Protein AF-A0A6A6C6X5-F1 (afdb_monomer)

Sequence (148 aa):
MPLQDMLESPETPSPVLAKEEEHPCTECGKQRSRRGSVASSPRHANAGRTYFPCTNSRCRKGSARLMQRDFVTWDAHGENPKCDCGLPSRQGRLGLDDPKPGYGFWECAFGSCKYRSRDRKGRSIENGEVSADQVQPFIPWLVYSDVK

Organism: NCBI:txid1080233

Nearest PDB structures (foldseek):
  7omk-assembly1_A  TM=4.047E-01  e=3.417E-04  Mus musculus
  8xmc-assembly1_I  TM=2.470E-01  e=2.940E-01  Arabidopsis thaliana
  7eu1-assembly1_I  TM=2.681E-01  e=6.894E-01  Arabidopsis thaliana

pLDDT: mean 74.46, std 15.52, range [34.34, 95.75]

Secondary structure (DSSP, 8-state):
----------PPPPPPBPPGGG---TTT-PPBB-EE-----TTSTTTT-EEEEBS-TTS----TTTT--SSEEES--TTSPBPTTSSBEEEEE--TTSSSTT-EEEEETTSSS--EE-BTT---TTTTSS-GGGPPB--GGGSGGG--

Structure (mmCIF, N/CA/C/O backbone):
data_AF-A0A6A6C6X5-F1
#
_entry.id   AF-A0A6A6C6X5-F1
#
loop_
_atom_site.group_PDB
_atom_site.id
_atom_site.type_symbol
_atom_site.label_atom_id
_atom_site.label_alt_id
_atom_site.label_comp_id
_atom_site.label_asym_id
_atom_site.label_entity_id
_atom_site.label_seq_id
_atom_site.pdbx_PDB_ins_code
_atom_site.Cartn_x
_atom_site.Cartn_y
_atom_site.Cartn_z
_atom_site.occupancy
_atom_site.B_iso_or_equiv
_atom_site.auth_seq_id
_atom_site.auth_comp_id
_atom_site.auth_asym_id
_atom_site.auth_atom_id
_atom_site.pdbx_PDB_model_num
ATOM 1 N N . MET A 1 1 ? -13.118 48.908 36.598 1.00 48.94 1 MET A N 1
ATOM 2 C CA . MET A 1 1 ? -13.695 47.862 35.729 1.00 48.94 1 MET A CA 1
ATOM 3 C C . MET A 1 1 ? -12.540 47.085 35.121 1.00 48.94 1 MET A C 1
ATOM 5 O O . MET A 1 1 ? -11.735 47.741 34.473 1.00 48.94 1 MET A O 1
ATOM 9 N N . PRO A 1 2 ? -12.373 45.772 35.350 1.00 54.38 2 PRO A N 1
ATOM 10 C CA . PRO A 1 2 ? -11.408 45.000 34.585 1.00 54.38 2 PRO A CA 1
ATOM 11 C C . PRO A 1 2 ? -12.109 44.345 33.391 1.00 54.38 2 PRO A C 1
ATOM 13 O O . PRO A 1 2 ? -13.042 43.562 33.561 1.00 54.38 2 PRO A O 1
ATOM 16 N N . LEU A 1 3 ? -11.656 44.701 32.189 1.00 54.53 3 LEU A N 1
ATOM 17 C CA . LEU A 1 3 ? -11.902 43.959 30.956 1.00 54.53 3 LEU A CA 1
ATOM 18 C C . LEU A 1 3 ? -11.197 42.604 31.090 1.00 54.53 3 LEU A C 1
ATOM 20 O O . LEU A 1 3 ? -9.970 42.533 31.071 1.00 54.53 3 LEU A O 1
ATOM 24 N N . GLN A 1 4 ? -11.971 41.542 31.301 1.00 52.72 4 GLN A N 1
ATOM 25 C CA . GLN A 1 4 ? -11.495 40.182 31.089 1.00 52.72 4 GLN A CA 1
ATOM 26 C C . GLN A 1 4 ? -11.535 39.930 29.584 1.00 52.72 4 GLN A C 1
ATOM 28 O O . GLN A 1 4 ? -12.584 39.598 29.037 1.00 52.72 4 GLN A O 1
ATOM 33 N N . ASP A 1 5 ? -10.393 40.123 28.927 1.00 53.91 5 ASP A N 1
ATOM 34 C CA . ASP A 1 5 ? -10.151 39.557 27.606 1.00 53.91 5 ASP A CA 1
ATOM 35 C C . ASP A 1 5 ? -10.271 38.035 27.725 1.00 53.91 5 ASP A C 1
ATOM 37 O O . ASP A 1 5 ? -9.413 37.348 28.290 1.00 53.91 5 ASP A O 1
ATOM 41 N N . MET A 1 6 ? -11.392 37.512 27.235 1.00 50.78 6 MET A N 1
ATOM 42 C CA . MET A 1 6 ? -11.578 36.092 27.000 1.00 50.78 6 MET A CA 1
ATOM 43 C C . MET A 1 6 ? -10.620 35.697 25.879 1.00 50.78 6 MET A C 1
ATOM 45 O O . MET A 1 6 ? -10.930 35.838 24.701 1.00 50.78 6 MET A O 1
ATOM 49 N N . LEU A 1 7 ? -9.433 35.225 26.261 1.00 56.31 7 LEU A N 1
ATOM 50 C CA . LEU A 1 7 ? -8.561 34.441 25.395 1.00 56.31 7 LEU A CA 1
ATOM 51 C C . LEU A 1 7 ? -9.337 33.191 24.977 1.00 56.31 7 LEU A C 1
ATOM 53 O O . LEU A 1 7 ? -9.322 32.162 25.655 1.00 56.31 7 LEU A O 1
ATOM 57 N N . GLU A 1 8 ? -10.067 33.321 23.876 1.00 56.16 8 GLU A N 1
ATOM 58 C CA . GLU A 1 8 ? -10.700 32.226 23.166 1.00 56.16 8 GLU A CA 1
ATOM 59 C C . GLU A 1 8 ? -9.579 31.245 22.816 1.00 56.16 8 GLU A C 1
ATOM 61 O O . GLU A 1 8 ? -8.664 31.547 22.044 1.00 56.16 8 GLU A O 1
ATOM 66 N N . SER A 1 9 ? -9.563 30.105 23.514 1.00 59.12 9 SER A N 1
ATOM 67 C CA . SER A 1 9 ? -8.575 29.064 23.257 1.00 59.12 9 SER A CA 1
ATOM 68 C C . SER A 1 9 ? -8.673 28.687 21.784 1.00 59.12 9 SER A C 1
ATOM 70 O O . SER A 1 9 ? -9.788 28.450 21.320 1.00 59.12 9 SER A O 1
ATOM 72 N N . PRO A 1 10 ? -7.552 28.614 21.044 1.00 56.62 10 PRO A N 1
ATOM 73 C CA . PRO A 1 10 ? -7.599 28.228 19.646 1.00 56.62 10 PRO A CA 1
ATOM 74 C C . PRO A 1 10 ? -8.258 26.853 19.560 1.00 56.62 10 PRO A C 1
ATOM 76 O O . PRO A 1 10 ? -7.721 25.868 20.079 1.00 56.62 10 PRO A O 1
ATOM 79 N N . GLU A 1 11 ? -9.446 26.798 18.954 1.00 61.00 11 GLU A N 1
ATOM 80 C CA . GLU A 1 11 ? -10.137 25.545 18.697 1.00 61.00 11 GLU A CA 1
ATOM 81 C C . GLU A 1 11 ? -9.173 24.653 17.923 1.00 61.00 11 GLU A C 1
ATOM 83 O O . GLU A 1 11 ? -8.698 24.993 16.835 1.00 61.00 11 GLU A O 1
ATOM 88 N N . THR A 1 12 ? -8.804 23.523 18.522 1.00 58.31 12 THR A N 1
ATOM 89 C CA . THR A 1 12 ? -7.956 22.568 17.821 1.00 58.31 12 THR A CA 1
ATOM 90 C C . THR A 1 12 ? -8.758 22.056 16.629 1.00 58.31 12 THR A C 1
ATOM 92 O O . THR A 1 12 ? -9.856 21.530 16.827 1.00 58.31 12 THR A O 1
ATOM 95 N N . PRO A 1 13 ? -8.260 22.214 15.388 1.00 70.06 13 PRO A N 1
ATOM 96 C CA . PRO A 1 13 ? -9.016 21.802 14.221 1.00 70.06 13 PRO A CA 1
ATOM 97 C C . PRO A 1 13 ? -9.303 20.307 14.325 1.00 70.06 13 PRO A C 1
ATOM 99 O O . PRO A 1 13 ? -8.403 19.494 14.572 1.00 70.06 13 PRO A O 1
ATOM 102 N N . SER A 1 14 ? -10.576 19.956 14.157 1.00 72.75 14 SER A N 1
ATOM 103 C CA . SER A 1 14 ? -11.013 18.565 14.172 1.00 72.75 14 SER A CA 1
ATOM 104 C C . SER A 1 14 ? -10.225 17.754 13.135 1.00 72.75 14 SER A C 1
ATOM 106 O O . SER A 1 14 ? -9.939 18.255 12.042 1.00 72.75 14 SER A O 1
ATOM 108 N N . PRO A 1 15 ? -9.839 16.504 13.446 1.00 76.50 15 PRO A N 1
ATOM 109 C CA . PRO A 1 15 ? -9.054 15.699 12.527 1.00 76.50 15 PRO A CA 1
ATOM 110 C C . PRO A 1 15 ? -9.855 15.421 11.255 1.00 76.50 15 PRO A C 1
ATOM 112 O O . PRO A 1 15 ? -10.997 14.970 11.321 1.00 76.50 15 PRO A O 1
ATOM 115 N N . VAL A 1 16 ? -9.226 15.611 10.095 1.00 82.31 16 VAL A N 1
ATOM 116 C CA . VAL A 1 16 ? -9.791 15.143 8.824 1.00 82.31 16 VAL A CA 1
ATOM 117 C C . VAL A 1 16 ? -9.933 13.627 8.909 1.00 82.31 16 VAL A C 1
ATOM 119 O O . VAL A 1 16 ? -8.965 12.926 9.216 1.00 82.31 16 VAL A O 1
ATOM 122 N N . LEU A 1 17 ? -11.139 13.117 8.678 1.00 82.44 17 LEU A N 1
ATOM 123 C CA . LEU A 1 17 ? -11.417 11.686 8.708 1.00 82.44 17 LEU A CA 1
ATOM 124 C C . LEU A 1 17 ? -11.147 11.048 7.343 1.00 82.44 17 LEU A C 1
ATOM 126 O O . LEU A 1 17 ? -11.276 11.686 6.299 1.00 82.44 17 LEU A O 1
ATOM 130 N N . ALA A 1 18 ? -10.747 9.782 7.373 1.00 77.50 18 ALA A N 1
ATOM 131 C CA . ALA A 1 18 ? -10.600 8.952 6.190 1.00 77.50 18 ALA A CA 1
ATOM 132 C C . ALA A 1 18 ? -11.978 8.597 5.614 1.00 77.50 18 ALA A C 1
ATOM 134 O O . ALA A 1 18 ? -12.935 8.423 6.373 1.00 77.50 18 ALA A O 1
ATOM 135 N N . LYS A 1 19 ? -12.081 8.481 4.293 1.00 82.00 19 LYS A N 1
ATOM 136 C CA . LYS A 1 19 ? -13.298 8.046 3.602 1.00 82.00 19 LYS A CA 1
ATOM 137 C C . LYS A 1 19 ? -13.539 6.543 3.787 1.00 82.00 19 LYS A C 1
ATOM 139 O O . LYS A 1 19 ? -12.654 5.813 4.234 1.00 82.00 19 LYS A O 1
ATOM 144 N N . GLU A 1 20 ? -14.729 6.068 3.430 1.00 75.62 20 GLU A N 1
ATOM 145 C CA . GLU A 1 20 ? -15.075 4.644 3.526 1.00 75.62 20 GLU A CA 1
ATOM 146 C C . GLU A 1 20 ? -14.178 3.776 2.630 1.00 75.62 20 GLU A C 1
ATOM 148 O O . GLU A 1 20 ? -13.713 2.718 3.056 1.00 75.62 20 GLU A O 1
ATOM 153 N N . GLU A 1 21 ? -13.821 4.277 1.445 1.00 75.12 21 GLU A N 1
ATOM 154 C CA . GLU 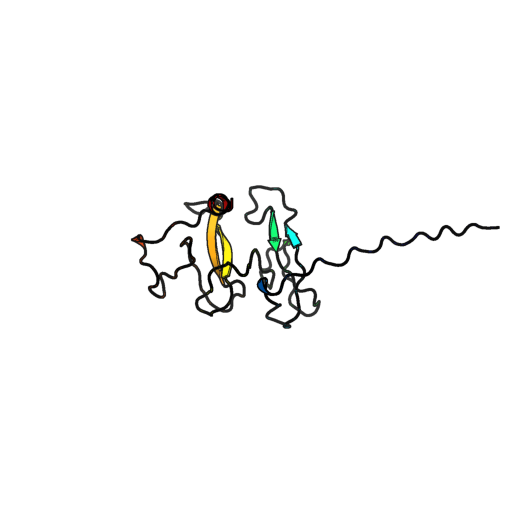A 1 21 ? -12.928 3.595 0.498 1.00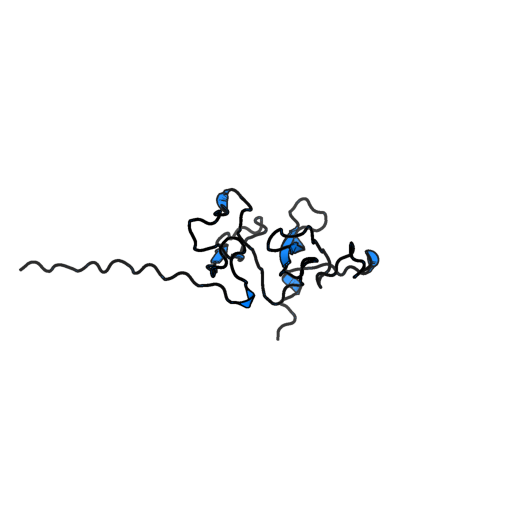 75.12 21 GLU A CA 1
ATOM 155 C C . GLU A 1 21 ? -11.479 3.534 0.994 1.00 75.12 21 GLU A C 1
ATOM 157 O O . GLU A 1 21 ? -10.658 2.783 0.470 1.00 75.12 21 GLU A O 1
ATOM 162 N N . GLU A 1 22 ? -11.150 4.324 2.015 1.00 74.94 22 GLU A N 1
ATOM 163 C CA . GLU A 1 22 ? -9.865 4.281 2.704 1.00 74.94 22 GLU A CA 1
ATOM 164 C C . GLU A 1 22 ? -9.900 3.271 3.863 1.00 74.94 22 GLU A C 1
ATOM 166 O O . GLU A 1 22 ? -8.881 3.097 4.515 1.00 74.94 22 GLU A O 1
ATOM 171 N N . HIS A 1 23 ? -11.018 2.555 4.073 1.00 72.38 23 HIS A N 1
ATOM 172 C CA . HIS A 1 23 ? -11.260 1.431 4.991 1.00 72.38 23 HIS A CA 1
ATOM 173 C C . HIS A 1 23 ? -11.020 1.698 6.501 1.00 72.38 23 HIS A C 1
ATOM 175 O O . HIS A 1 23 ? -10.114 2.443 6.893 1.00 72.38 23 HIS A O 1
ATOM 181 N N . PRO A 1 24 ? -11.797 1.068 7.408 1.00 75.00 24 PRO A N 1
ATOM 182 C CA . PRO A 1 24 ? -11.649 1.254 8.852 1.00 75.00 24 PRO A CA 1
ATOM 183 C C . PRO A 1 24 ? -10.394 0.573 9.426 1.00 75.00 24 PRO A C 1
ATOM 185 O O . PRO A 1 24 ? -9.697 -0.201 8.769 1.00 75.00 24 PRO A O 1
ATOM 188 N N . CYS A 1 25 ? -10.089 0.862 10.692 1.00 75.69 25 CYS A N 1
ATOM 189 C CA . CYS A 1 25 ? -9.046 0.152 11.431 1.00 75.69 25 CYS A CA 1
ATOM 190 C C . CYS A 1 25 ? -9.405 -1.335 11.592 1.00 75.69 25 CYS A C 1
ATOM 192 O O . CYS A 1 25 ? -10.484 -1.636 12.087 1.00 75.69 25 CYS A O 1
ATOM 194 N N . THR A 1 26 ? -8.506 -2.268 11.261 1.00 72.44 26 THR A N 1
ATOM 195 C CA . THR A 1 26 ? -8.804 -3.709 11.420 1.00 72.44 26 THR A CA 1
ATOM 196 C C . THR A 1 26 ? -8.677 -4.198 12.860 1.00 72.44 26 THR A C 1
ATOM 198 O O . THR A 1 26 ? -9.091 -5.312 13.149 1.00 72.44 26 THR A O 1
ATOM 201 N N . GLU A 1 27 ? -8.114 -3.394 13.767 1.00 75.69 27 GLU A N 1
ATOM 202 C CA . GLU A 1 27 ? -8.023 -3.745 15.188 1.00 75.69 27 GLU A CA 1
ATOM 203 C C . GLU A 1 27 ? -9.312 -3.394 15.947 1.00 75.69 27 GLU A C 1
ATOM 205 O O . GLU A 1 27 ? -9.783 -4.188 16.751 1.00 75.69 27 GLU A O 1
ATOM 210 N N . CYS A 1 28 ? -9.910 -2.220 15.695 1.00 78.94 28 CYS A N 1
ATOM 211 C CA . CYS A 1 28 ? -11.110 -1.776 16.423 1.00 78.94 28 CYS A CA 1
ATOM 212 C C . CYS A 1 28 ? -12.341 -1.472 15.560 1.00 78.94 28 CYS A C 1
ATOM 214 O O . CYS A 1 28 ? -13.361 -1.057 16.104 1.00 78.94 28 CYS A O 1
ATOM 216 N N . GLY A 1 29 ? -12.249 -1.586 14.234 1.00 77.69 29 GLY A N 1
ATOM 217 C CA . GLY A 1 29 ? -13.343 -1.300 13.299 1.00 77.69 29 GLY A CA 1
ATOM 218 C C . GLY A 1 29 ? -13.702 0.182 13.135 1.00 77.69 29 GLY A C 1
ATOM 219 O O . GLY A 1 29 ? -14.575 0.507 12.338 1.00 77.69 29 GLY A O 1
ATOM 220 N N . LYS A 1 30 ? -13.052 1.104 13.859 1.00 81.25 30 LYS A N 1
ATOM 221 C CA . LYS A 1 30 ? -13.387 2.539 13.818 1.00 81.25 30 LYS A CA 1
ATOM 222 C C . LYS A 1 30 ? -12.751 3.271 12.636 1.00 81.25 30 LYS A C 1
ATOM 224 O O . LYS A 1 30 ? -11.693 2.878 12.130 1.00 81.25 30 LYS A O 1
ATOM 229 N N . GLN A 1 31 ? -13.379 4.387 12.260 1.00 78.81 31 GLN A N 1
ATOM 230 C CA . GLN A 1 31 ? -12.888 5.311 11.241 1.00 78.81 31 GLN A CA 1
ATOM 231 C C . GLN A 1 31 ? -11.533 5.909 11.639 1.00 78.81 31 GLN A C 1
ATOM 233 O O . GLN A 1 31 ? -11.219 6.109 12.818 1.00 78.81 31 GLN A O 1
ATOM 238 N N . ARG A 1 32 ? -10.701 6.158 10.632 1.00 79.75 32 ARG A N 1
ATOM 239 C CA . ARG A 1 32 ? -9.321 6.622 10.798 1.00 79.75 32 ARG A CA 1
ATOM 240 C C . ARG A 1 32 ? -9.235 8.116 10.533 1.00 79.75 32 ARG A C 1
ATOM 242 O O . ARG A 1 32 ? -10.101 8.676 9.871 1.00 79.75 32 ARG A O 1
ATOM 249 N N . SER A 1 33 ? -8.188 8.761 11.039 1.00 81.44 33 SER A N 1
ATOM 250 C CA . SER A 1 33 ? -7.852 10.111 10.569 1.00 81.44 33 SER A CA 1
ATOM 251 C C . SER A 1 33 ? -7.050 10.010 9.276 1.00 81.44 33 SER A C 1
ATOM 253 O O . SER A 1 33 ? -6.336 9.031 9.082 1.00 81.44 33 SER A O 1
ATOM 255 N N . ARG A 1 34 ? -7.155 11.003 8.401 1.00 81.38 34 ARG A N 1
ATOM 256 C CA . ARG A 1 34 ? -6.379 11.139 7.170 1.00 81.38 34 ARG A CA 1
ATOM 257 C C . ARG A 1 34 ? -5.331 12.222 7.373 1.00 81.38 34 ARG A C 1
ATOM 259 O O . ARG A 1 34 ? -5.654 13.339 7.772 1.00 81.38 34 ARG A O 1
ATOM 266 N N . ARG A 1 35 ? -4.064 11.891 7.130 1.00 79.06 35 ARG A N 1
ATOM 267 C CA . ARG A 1 35 ? -2.930 12.804 7.322 1.00 79.06 35 ARG A CA 1
ATOM 268 C C . ARG A 1 35 ? -1.978 12.747 6.136 1.00 79.06 35 ARG A C 1
ATOM 270 O O . ARG A 1 35 ? -1.821 11.699 5.523 1.00 79.06 35 ARG A O 1
ATOM 277 N N . GLY A 1 36 ? -1.315 13.860 5.840 1.00 74.44 36 GLY A N 1
ATOM 278 C CA . GLY A 1 36 ? -0.204 13.916 4.888 1.00 74.44 36 GLY A CA 1
ATOM 279 C C . GLY A 1 36 ? 1.140 13.841 5.607 1.00 74.44 36 GLY A C 1
ATOM 280 O O . GLY A 1 36 ? 1.310 14.406 6.690 1.00 74.44 36 GLY A O 1
ATOM 281 N N . SER A 1 37 ? 2.104 13.132 5.028 1.00 71.75 37 SER A N 1
ATOM 282 C CA . SER A 1 37 ? 3.493 13.176 5.476 1.00 71.75 37 SER A CA 1
ATOM 283 C C . SER A 1 37 ? 4.080 14.552 5.189 1.00 71.75 37 SER A C 1
ATOM 285 O O . SER A 1 37 ? 4.199 14.955 4.035 1.00 71.75 37 SER A O 1
ATOM 287 N N . VAL A 1 38 ? 4.469 15.253 6.252 1.00 61.97 38 VAL A N 1
ATOM 288 C CA . VAL A 1 38 ? 5.070 16.597 6.192 1.00 61.97 38 VAL A CA 1
ATOM 289 C C . VAL A 1 38 ? 6.546 16.539 5.765 1.00 61.97 38 VAL A C 1
ATOM 291 O O . VAL A 1 38 ? 7.175 17.565 5.529 1.00 61.97 38 VAL A O 1
ATOM 294 N N . ALA A 1 39 ? 7.131 15.341 5.654 1.00 61.44 39 ALA A N 1
ATOM 295 C CA . ALA A 1 39 ? 8.522 15.203 5.246 1.00 61.44 39 ALA A CA 1
ATOM 296 C C . ALA A 1 39 ? 8.701 15.676 3.794 1.00 61.44 39 ALA A C 1
ATOM 298 O O . ALA A 1 39 ? 8.140 15.087 2.873 1.00 61.44 39 ALA A O 1
ATOM 299 N N . SER A 1 40 ? 9.514 16.717 3.604 1.00 55.97 40 SER A N 1
ATOM 300 C CA . SER A 1 40 ? 9.869 17.302 2.303 1.00 55.97 40 SER A CA 1
ATOM 301 C C . SER A 1 40 ? 11.108 16.668 1.666 1.00 55.97 40 SER A C 1
ATOM 303 O O . SER A 1 40 ? 11.518 17.060 0.576 1.00 55.97 40 SER A O 1
ATOM 305 N N . SER A 1 41 ? 11.744 15.704 2.338 1.00 54.16 41 SER A N 1
ATOM 306 C CA . SER A 1 41 ? 13.008 15.156 1.857 1.00 54.16 41 SER A CA 1
ATOM 307 C C . SER A 1 41 ? 12.776 14.066 0.802 1.00 54.16 41 SER A C 1
ATOM 309 O O . SER A 1 41 ? 12.163 13.040 1.110 1.00 54.16 41 SER A O 1
ATOM 311 N N . PRO A 1 42 ? 13.331 14.218 -0.416 1.00 52.62 42 PRO A N 1
ATOM 312 C CA . PRO A 1 42 ? 13.184 13.250 -1.505 1.00 52.62 42 PRO A CA 1
ATOM 313 C C . PRO A 1 42 ? 13.858 11.902 -1.210 1.00 52.62 42 PRO A C 1
ATOM 315 O O . PRO A 1 42 ? 13.617 10.924 -1.910 1.00 52.62 42 PRO A O 1
ATOM 318 N N . ARG A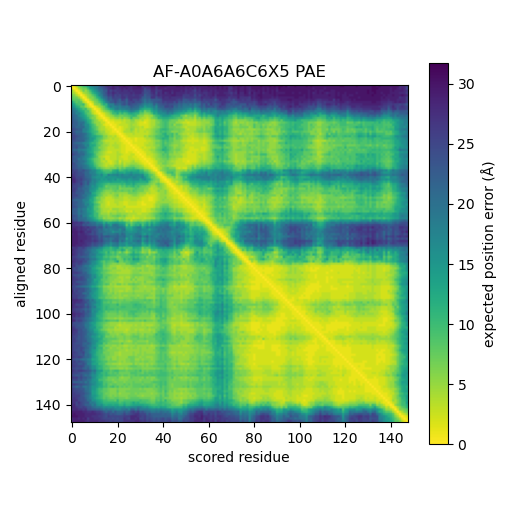 1 43 ? 14.681 11.822 -0.153 1.00 55.22 43 ARG A N 1
ATOM 319 C CA . ARG A 1 43 ? 15.267 10.562 0.330 1.00 55.22 43 ARG A CA 1
ATOM 320 C C . ARG A 1 43 ? 14.298 9.742 1.182 1.00 55.22 43 ARG A C 1
ATOM 322 O O . ARG A 1 43 ? 14.533 8.556 1.396 1.00 55.22 43 ARG A O 1
ATOM 329 N N . HIS A 1 44 ? 13.215 10.343 1.677 1.00 63.09 44 HIS A N 1
ATOM 330 C CA . HIS A 1 44 ? 12.181 9.607 2.393 1.00 63.09 44 HIS A CA 1
ATOM 331 C C . HIS A 1 44 ? 11.179 9.059 1.387 1.00 63.09 44 HIS A C 1
ATOM 333 O O . HIS A 1 44 ? 10.388 9.803 0.815 1.00 63.09 44 HIS A O 1
ATOM 339 N N . ALA A 1 45 ? 11.140 7.732 1.256 1.00 64.50 45 ALA A N 1
ATOM 340 C CA . ALA A 1 45 ? 10.169 7.030 0.416 1.00 64.50 45 ALA A CA 1
ATOM 341 C C . ALA A 1 45 ? 8.704 7.403 0.725 1.00 64.50 45 ALA A C 1
ATOM 343 O O . ALA A 1 45 ? 7.837 7.188 -0.118 1.00 64.50 45 ALA A O 1
ATOM 344 N N . ASN A 1 46 ? 8.439 7.971 1.914 1.00 65.81 46 ASN A N 1
ATOM 345 C CA . ASN A 1 46 ? 7.121 8.416 2.359 1.00 65.81 46 ASN A CA 1
ATOM 346 C C . ASN A 1 46 ? 6.875 9.933 2.324 1.00 65.81 46 ASN A C 1
ATOM 348 O O . ASN A 1 46 ? 5.858 10.389 2.847 1.00 65.81 46 ASN A O 1
ATOM 352 N N . ALA A 1 47 ? 7.779 10.725 1.749 1.00 69.06 47 ALA A N 1
ATOM 353 C CA . ALA A 1 47 ? 7.584 12.164 1.584 1.00 69.06 47 ALA A CA 1
ATOM 354 C C . ALA A 1 47 ? 6.321 12.467 0.758 1.00 69.06 47 ALA A C 1
ATOM 356 O O . ALA A 1 47 ? 6.099 11.851 -0.284 1.00 69.06 47 ALA A O 1
ATOM 357 N N . GLY A 1 48 ? 5.475 13.378 1.251 1.00 71.62 48 GLY A N 1
ATOM 358 C CA . GLY A 1 48 ? 4.239 13.801 0.577 1.00 71.62 48 GLY A CA 1
ATOM 359 C C . GLY A 1 48 ? 3.118 12.754 0.484 1.00 71.62 48 GLY A C 1
ATOM 360 O O . GLY A 1 48 ? 2.102 13.017 -0.151 1.00 71.62 48 GLY A O 1
ATOM 361 N N . ARG A 1 49 ? 3.269 11.573 1.097 1.00 76.12 49 ARG A N 1
ATOM 362 C CA . ARG A 1 49 ? 2.272 10.488 1.023 1.00 76.12 49 ARG A CA 1
ATOM 363 C C . ARG A 1 49 ? 1.168 10.638 2.060 1.00 76.12 49 ARG A C 1
ATOM 365 O O . ARG A 1 49 ? 1.403 11.184 3.142 1.00 76.12 49 ARG A O 1
ATOM 372 N N . THR A 1 50 ? -0.012 10.103 1.758 1.00 77.75 50 THR A N 1
ATOM 373 C CA . THR A 1 50 ? -1.132 10.080 2.702 1.00 77.75 50 THR A CA 1
ATOM 374 C C . THR A 1 50 ? -1.017 8.863 3.613 1.00 77.75 50 THR A C 1
ATOM 376 O O . THR A 1 50 ? -0.598 7.779 3.204 1.00 77.75 50 THR A O 1
ATOM 379 N N . TYR A 1 51 ? -1.399 9.029 4.872 1.00 77.06 51 TYR A N 1
ATOM 380 C CA . TYR A 1 51 ? -1.462 7.945 5.831 1.00 77.06 51 TYR A CA 1
ATOM 381 C C . TYR A 1 51 ? -2.662 8.044 6.761 1.00 77.06 51 TYR A C 1
ATOM 383 O O . TYR A 1 51 ? -3.170 9.131 7.048 1.00 77.06 51 TYR A O 1
ATOM 391 N N . PHE A 1 52 ? -3.094 6.880 7.243 1.00 78.56 52 PHE A N 1
ATOM 392 C CA . PHE A 1 52 ? -4.367 6.713 7.933 1.00 78.56 52 PHE A CA 1
ATOM 393 C C . PHE A 1 52 ? -4.183 6.115 9.333 1.00 78.56 52 PHE A C 1
ATOM 395 O O . PHE A 1 52 ? -4.329 4.898 9.501 1.00 78.56 52 PHE A O 1
ATOM 402 N N . PRO A 1 53 ? -3.822 6.917 10.354 1.00 76.44 53 PRO A N 1
ATOM 403 C CA . PRO A 1 53 ? -3.715 6.411 11.714 1.00 76.44 53 PRO A CA 1
ATOM 404 C C . PRO A 1 53 ? -5.097 6.281 12.365 1.00 76.44 53 PRO A C 1
ATOM 406 O O . PRO A 1 53 ? -5.980 7.131 12.189 1.00 76.44 53 PRO A O 1
ATOM 409 N N . CYS A 1 54 ? -5.267 5.222 13.159 1.00 78.06 54 CYS A N 1
ATOM 410 C CA . CYS A 1 54 ? -6.458 5.049 13.983 1.00 78.06 54 CYS A CA 1
ATOM 411 C C . CYS A 1 54 ? -6.535 6.147 15.056 1.00 78.06 54 CYS A C 1
ATOM 413 O O . CYS A 1 54 ? -5.535 6.495 15.684 1.00 78.06 54 CYS A O 1
ATOM 415 N N . THR A 1 55 ? -7.734 6.687 15.275 1.00 75.50 55 THR A N 1
ATOM 416 C CA . THR A 1 55 ? -8.008 7.683 16.323 1.00 75.50 55 THR A CA 1
ATOM 417 C C . THR A 1 55 ? -8.186 7.045 17.705 1.00 75.50 55 THR A C 1
ATOM 419 O O . THR A 1 55 ? -8.114 7.739 18.717 1.00 75.50 55 THR A O 1
ATOM 422 N N . ASN A 1 56 ? -8.384 5.723 17.773 1.00 77.94 56 ASN A N 1
ATOM 423 C CA . ASN A 1 56 ? -8.542 4.985 19.021 1.00 77.94 56 ASN A CA 1
ATOM 424 C C . ASN A 1 56 ? -7.190 4.801 19.727 1.00 77.94 56 ASN A C 1
ATOM 426 O O . ASN A 1 56 ? -6.289 4.144 19.210 1.00 77.94 56 ASN A O 1
ATOM 430 N N . SER A 1 57 ? -7.063 5.345 20.939 1.00 73.69 57 SER A N 1
ATOM 431 C CA . SER A 1 57 ? -5.838 5.280 21.743 1.00 73.69 57 SER A CA 1
ATOM 432 C C . SER A 1 57 ? -5.483 3.881 22.246 1.00 73.69 57 SER A C 1
ATOM 434 O O . SER A 1 57 ? -4.334 3.677 22.631 1.00 73.69 57 SER A O 1
ATOM 436 N N . ARG A 1 58 ? -6.443 2.945 22.246 1.00 75.88 58 ARG A N 1
ATOM 437 C CA . ARG A 1 58 ? -6.229 1.541 22.628 1.00 75.88 58 ARG A CA 1
ATOM 438 C C . ARG A 1 58 ? -5.666 0.689 21.495 1.00 75.88 58 ARG A C 1
ATOM 440 O O . ARG A 1 58 ? -5.140 -0.379 21.778 1.00 75.88 58 ARG A O 1
ATOM 447 N N . CYS A 1 59 ? -5.787 1.144 20.248 1.00 73.50 59 CYS A N 1
ATOM 448 C CA . CYS A 1 59 ? -5.132 0.479 19.130 1.00 73.50 59 CYS A CA 1
ATOM 449 C C . CYS A 1 59 ? -3.629 0.713 19.200 1.00 73.50 59 CYS A C 1
ATOM 451 O O . CYS A 1 59 ? -3.175 1.763 19.676 1.00 73.50 59 CYS A O 1
ATOM 453 N N . ARG A 1 60 ? -2.850 -0.234 18.678 1.00 66.50 60 ARG A N 1
ATOM 454 C CA . ARG A 1 60 ? -1.405 -0.029 18.571 1.00 66.50 60 ARG A CA 1
ATOM 455 C C . ARG A 1 60 ? -1.137 1.197 17.703 1.00 66.50 60 ARG A C 1
ATOM 457 O O . ARG A 1 60 ? -1.581 1.289 16.561 1.00 66.50 60 ARG A O 1
ATOM 464 N N . LYS A 1 61 ? -0.424 2.171 18.271 1.00 60.56 61 LYS A N 1
ATOM 465 C CA . LYS A 1 61 ? -0.007 3.374 17.553 1.00 60.56 61 LYS A CA 1
ATOM 466 C C . LYS A 1 61 ? 1.307 3.091 16.846 1.00 60.56 61 LYS A C 1
ATOM 468 O O . LYS A 1 61 ? 2.345 2.961 17.491 1.00 60.56 61 LYS A O 1
ATOM 473 N N . GLY A 1 62 ? 1.273 3.069 15.524 1.00 54.31 62 GLY A N 1
ATOM 474 C CA . GLY A 1 62 ? 2.485 3.063 14.723 1.00 54.31 62 GLY A CA 1
ATOM 475 C C . GLY A 1 62 ? 3.230 4.374 14.934 1.00 54.31 62 GLY A C 1
ATOM 476 O O . GLY A 1 62 ? 2.663 5.460 14.796 1.00 54.31 62 GLY A O 1
ATOM 477 N N . SER A 1 63 ? 4.506 4.295 15.293 1.00 47.88 63 SER A N 1
ATOM 478 C CA . SER A 1 63 ? 5.360 5.474 15.391 1.00 47.88 63 SER A CA 1
ATOM 479 C C . SER A 1 63 ? 5.992 5.751 14.033 1.00 47.88 63 SER A C 1
ATOM 481 O O . SER A 1 63 ? 6.896 5.034 13.603 1.00 47.88 63 SER A O 1
ATOM 483 N N . ALA A 1 64 ? 5.558 6.830 13.373 1.00 44.91 64 ALA A N 1
ATOM 484 C CA . ALA A 1 64 ? 6.193 7.315 12.145 1.00 44.91 64 ALA A CA 1
ATOM 485 C C . ALA A 1 64 ? 7.672 7.697 12.371 1.00 44.91 64 ALA A C 1
ATOM 487 O O . ALA A 1 64 ? 8.486 7.545 11.464 1.00 44.91 64 ALA A O 1
ATOM 488 N N . ARG A 1 65 ? 8.031 8.126 13.594 1.00 38.22 65 ARG A N 1
ATOM 489 C CA . ARG A 1 65 ? 9.408 8.464 13.999 1.00 38.22 65 ARG A CA 1
ATOM 490 C C . ARG A 1 65 ? 10.298 7.229 14.174 1.00 38.22 65 ARG A C 1
ATOM 492 O O . ARG A 1 65 ? 11.483 7.309 13.884 1.00 38.22 65 ARG A O 1
ATOM 499 N N . LEU A 1 66 ? 9.743 6.108 14.642 1.00 38.31 66 LEU A N 1
ATOM 500 C CA . LEU A 1 66 ? 10.486 4.861 14.891 1.00 38.31 66 LEU A CA 1
ATOM 501 C C . LEU A 1 66 ? 10.290 3.810 13.787 1.00 38.31 66 LEU A C 1
ATOM 503 O O . LEU A 1 66 ? 10.704 2.669 13.960 1.00 38.31 66 LEU A O 1
ATOM 507 N N . MET A 1 67 ? 9.610 4.159 12.687 1.00 44.56 67 MET A N 1
ATOM 508 C CA . MET A 1 67 ? 9.158 3.209 11.658 1.00 44.56 67 MET A CA 1
ATOM 509 C C . MET A 1 67 ? 8.458 1.963 12.236 1.00 44.56 67 MET A C 1
ATOM 511 O O . MET A 1 67 ? 8.493 0.890 11.632 1.00 44.56 67 MET A O 1
ATOM 515 N N . GLN A 1 68 ? 7.811 2.085 13.399 1.00 46.03 68 GLN A N 1
ATOM 516 C CA . GLN A 1 68 ? 7.058 0.985 13.995 1.00 46.03 68 GLN A CA 1
ATOM 517 C C . GLN A 1 68 ? 5.796 0.783 13.155 1.00 46.03 68 GLN A C 1
ATOM 519 O O . GLN A 1 68 ? 4.895 1.623 13.148 1.00 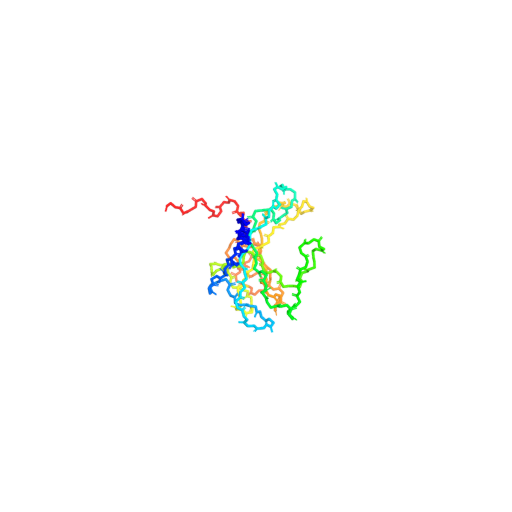46.03 68 GLN A O 1
ATOM 524 N N . ARG A 1 69 ? 5.786 -0.314 12.390 1.00 49.81 69 ARG A N 1
ATOM 525 C CA . ARG A 1 69 ? 4.800 -0.673 11.354 1.00 49.81 69 ARG A CA 1
ATOM 526 C C . ARG A 1 69 ? 3.442 -1.123 11.905 1.00 49.81 69 ARG A C 1
ATOM 528 O O . ARG A 1 69 ? 2.638 -1.655 11.146 1.00 49.81 69 ARG A O 1
ATOM 535 N N . ASP A 1 70 ? 3.156 -0.872 13.176 1.00 48.62 70 ASP A N 1
ATOM 536 C CA . ASP A 1 70 ? 1.900 -1.284 13.791 1.00 48.62 70 ASP A CA 1
ATOM 537 C C . ASP A 1 70 ? 0.829 -0.220 13.514 1.00 48.62 70 ASP A C 1
ATOM 539 O O . ASP A 1 70 ? 0.622 0.728 14.256 1.00 48.62 70 ASP A O 1
ATOM 543 N N . PHE A 1 71 ? 0.176 -0.393 12.365 1.00 55.12 71 PHE A N 1
ATOM 544 C CA . PHE A 1 71 ? -1.093 0.217 11.967 1.00 55.12 71 PHE A CA 1
ATOM 545 C C . PHE A 1 71 ? -1.124 1.696 11.550 1.00 55.12 71 PHE A C 1
ATOM 547 O O . PHE A 1 71 ? -2.068 2.439 11.823 1.00 55.12 71 PHE A O 1
ATOM 554 N N . VAL A 1 72 ? -0.135 2.100 10.752 1.00 58.22 72 VAL A N 1
ATOM 555 C CA . VAL A 1 72 ? -0.322 3.186 9.784 1.00 58.22 72 VAL A CA 1
ATOM 556 C C . VAL A 1 72 ? -0.449 2.571 8.394 1.00 58.22 72 VAL A C 1
ATOM 558 O O . VAL A 1 72 ? 0.527 2.054 7.840 1.00 58.22 72 VAL A O 1
ATOM 561 N N . THR A 1 73 ? -1.649 2.619 7.817 1.00 64.81 73 THR A N 1
ATOM 562 C CA . THR A 1 73 ? -1.808 2.304 6.397 1.00 64.81 73 THR A CA 1
ATOM 563 C C . THR A 1 73 ? -1.457 3.548 5.594 1.00 64.81 73 THR A C 1
ATOM 565 O O . THR A 1 73 ? -2.008 4.619 5.832 1.00 64.81 73 THR A O 1
ATOM 568 N N . TRP A 1 74 ? -0.508 3.403 4.681 1.00 67.75 74 TRP A N 1
ATOM 569 C CA . TRP A 1 74 ? -0.075 4.441 3.749 1.00 67.75 74 TRP A CA 1
ATOM 570 C C . TRP A 1 74 ? -0.792 4.228 2.427 1.00 67.75 74 TRP A C 1
ATOM 572 O O . TRP A 1 74 ? -0.894 3.075 2.031 1.00 67.75 74 TRP A O 1
ATOM 582 N N . ASP A 1 75 ? -1.266 5.287 1.771 1.00 71.12 75 ASP A N 1
ATOM 583 C CA . ASP A 1 75 ? -1.862 5.256 0.423 1.00 71.12 75 ASP A CA 1
ATOM 584 C C . ASP A 1 75 ? -2.704 3.996 0.123 1.00 71.12 75 ASP A C 1
ATOM 586 O O . ASP A 1 75 ? -2.504 3.328 -0.893 1.00 71.12 75 ASP A O 1
ATOM 590 N N . ALA A 1 76 ? -3.597 3.611 1.042 1.00 69.75 76 ALA A N 1
ATOM 591 C CA . ALA A 1 76 ? -4.648 2.642 0.752 1.00 69.75 76 ALA A CA 1
ATOM 592 C C . ALA A 1 76 ? -5.862 3.410 0.251 1.00 69.75 76 ALA A C 1
ATOM 594 O O . ALA A 1 76 ? -6.576 4.032 1.036 1.00 69.75 76 ALA A O 1
ATOM 595 N N . HIS A 1 77 ? -6.045 3.376 -1.061 1.00 70.00 77 HIS A N 1
ATOM 596 C CA . HIS A 1 77 ? -7.169 3.987 -1.751 1.00 70.00 77 HIS A CA 1
ATOM 597 C C . HIS A 1 77 ? -8.087 2.890 -2.286 1.00 70.00 77 HIS A C 1
ATOM 599 O O . HIS A 1 77 ? -7.633 1.774 -2.546 1.00 70.00 77 HIS A O 1
ATOM 605 N N . GLY A 1 78 ? -9.368 3.209 -2.485 1.00 69.81 78 GLY A N 1
ATOM 606 C CA . GLY A 1 78 ? -10.340 2.260 -3.039 1.00 69.81 78 GLY A CA 1
ATOM 607 C C . GLY A 1 78 ? -9.960 1.723 -4.421 1.00 69.81 78 GLY A C 1
ATOM 608 O O . GLY A 1 78 ? -10.312 0.596 -4.753 1.00 69.81 78 GLY A O 1
ATOM 609 N N . GLU A 1 79 ? -9.195 2.502 -5.189 1.00 81.19 79 GLU A N 1
ATOM 610 C CA . GLU A 1 79 ? -8.708 2.160 -6.532 1.00 81.19 79 GLU A CA 1
ATOM 611 C C . GLU A 1 79 ? -7.499 1.215 -6.524 1.00 81.19 79 GLU A C 1
ATOM 613 O O . GLU A 1 79 ? -7.102 0.702 -7.571 1.00 81.19 79 GLU A O 1
ATOM 618 N N . ASN A 1 80 ? -6.896 0.970 -5.358 1.00 87.62 80 ASN A N 1
ATOM 619 C CA . ASN A 1 80 ? -5.763 0.064 -5.273 1.00 87.62 80 ASN A CA 1
ATOM 620 C C . ASN A 1 80 ? -6.199 -1.374 -5.595 1.00 87.62 80 ASN A C 1
ATOM 622 O O . ASN A 1 80 ? -7.277 -1.808 -5.169 1.00 87.62 80 ASN A O 1
ATOM 626 N N . PRO A 1 81 ? -5.328 -2.166 -6.244 1.00 91.31 81 PRO A N 1
ATOM 627 C CA . PRO A 1 81 ? -5.590 -3.581 -6.460 1.00 91.31 81 PRO A CA 1
ATOM 628 C C . PRO A 1 81 ? -5.798 -4.297 -5.123 1.00 91.31 81 PRO A C 1
ATOM 630 O O . PRO A 1 81 ? -5.218 -3.923 -4.094 1.00 91.31 81 PRO A O 1
ATOM 633 N N . LYS A 1 82 ? -6.643 -5.325 -5.119 1.00 90.56 82 LYS A N 1
ATOM 634 C CA . LYS A 1 82 ? -6.863 -6.145 -3.925 1.00 90.56 82 LYS A CA 1
ATOM 635 C C . LYS A 1 82 ? -5.660 -7.063 -3.693 1.00 90.56 82 LYS A C 1
ATOM 637 O O . LYS A 1 82 ? -4.986 -7.457 -4.636 1.00 90.56 82 LYS A O 1
ATOM 642 N N . CYS A 1 83 ? -5.373 -7.366 -2.430 1.00 90.50 83 CYS A N 1
ATOM 643 C CA . CYS A 1 83 ? -4.458 -8.445 -2.065 1.00 90.50 83 CYS A CA 1
ATOM 644 C C . CYS A 1 83 ? -5.088 -9.808 -2.369 1.00 90.50 83 CYS A C 1
ATOM 646 O O . CYS A 1 83 ? -6.306 -9.924 -2.500 1.00 90.50 83 CYS A O 1
ATOM 648 N N . ASP A 1 84 ? -4.275 -10.855 -2.261 1.00 88.38 84 ASP A N 1
ATOM 649 C CA . ASP A 1 84 ? -4.712 -12.261 -2.267 1.00 88.38 84 ASP A CA 1
ATOM 650 C C . ASP A 1 84 ? -5.754 -12.577 -1.174 1.00 88.38 84 ASP A C 1
ATOM 652 O O . ASP A 1 84 ? -6.514 -13.533 -1.263 1.00 88.38 84 ASP A O 1
ATOM 656 N N . CYS A 1 85 ? -5.805 -11.745 -0.131 1.00 86.19 85 CYS A N 1
ATOM 657 C CA . CYS A 1 85 ? -6.785 -11.800 0.948 1.00 86.19 85 CYS A CA 1
ATOM 658 C C . CYS A 1 85 ? -8.111 -11.066 0.666 1.00 86.19 85 CYS A C 1
ATOM 660 O O . CYS A 1 85 ? -8.944 -10.956 1.562 1.00 86.19 85 CYS A O 1
ATOM 662 N N . GLY A 1 86 ? -8.289 -10.477 -0.521 1.00 86.00 86 GLY A N 1
ATOM 663 C CA . GLY A 1 86 ? -9.462 -9.674 -0.894 1.00 86.00 86 GLY A CA 1
ATOM 664 C C . GLY A 1 86 ? -9.530 -8.272 -0.265 1.00 86.00 86 GLY A C 1
ATOM 665 O O . GLY A 1 86 ? -10.330 -7.437 -0.686 1.00 86.00 86 GLY A O 1
ATOM 666 N N . LEU A 1 87 ? -8.675 -7.969 0.715 1.00 84.00 87 LEU A N 1
ATOM 667 C CA . LEU A 1 87 ? -8.527 -6.630 1.289 1.00 84.00 87 LEU A CA 1
ATOM 668 C C . LEU A 1 87 ? -7.755 -5.685 0.346 1.00 84.00 87 LEU A C 1
ATOM 670 O O . LEU A 1 87 ? -7.017 -6.128 -0.530 1.00 84.00 87 LEU A O 1
ATOM 674 N N . PRO A 1 88 ? -7.881 -4.361 0.510 1.00 83.50 88 PRO A N 1
ATOM 675 C CA . PRO A 1 88 ? -7.039 -3.405 -0.203 1.00 83.50 88 PRO A CA 1
ATOM 676 C C . PRO A 1 88 ? -5.541 -3.663 -0.036 1.00 83.50 88 PRO A C 1
ATOM 678 O O . PRO A 1 88 ? -5.054 -3.986 1.054 1.00 83.50 88 PRO A O 1
ATOM 681 N N . SER A 1 89 ? -4.795 -3.436 -1.111 1.00 88.44 89 SER A N 1
ATOM 682 C CA . SER A 1 89 ? -3.355 -3.232 -1.025 1.00 88.44 89 SER A CA 1
ATOM 683 C C . SER A 1 89 ? -3.014 -1.777 -0.701 1.00 88.44 89 SER A C 1
ATOM 685 O O . SER A 1 89 ? -3.843 -0.870 -0.799 1.00 88.44 89 SER A O 1
ATOM 687 N N . ARG A 1 90 ? -1.773 -1.556 -0.277 1.00 86.38 90 ARG A N 1
ATOM 688 C CA . ARG A 1 90 ? -1.149 -0.242 -0.182 1.00 86.38 90 ARG A CA 1
ATOM 689 C C . ARG A 1 90 ? -0.026 -0.134 -1.190 1.00 86.38 90 ARG A C 1
ATOM 691 O O . ARG A 1 90 ? 0.658 -1.118 -1.478 1.00 86.38 90 ARG A O 1
ATOM 698 N N . GLN A 1 91 ? 0.212 1.084 -1.648 1.00 86.81 91 GLN A N 1
ATOM 699 C CA . GLN A 1 91 ? 1.399 1.388 -2.422 1.00 86.81 91 GLN A CA 1
ATOM 700 C C . GLN A 1 91 ? 2.644 1.408 -1.515 1.00 86.81 91 GLN A C 1
ATOM 702 O O . GLN A 1 91 ? 2.622 1.896 -0.384 1.00 86.81 91 GLN A O 1
ATOM 707 N N . GLY A 1 92 ? 3.760 0.906 -2.020 1.00 84.62 92 GLY A N 1
ATOM 708 C CA . GLY A 1 92 ? 5.103 1.052 -1.473 1.00 84.62 92 GLY A CA 1
ATOM 709 C C . GLY A 1 92 ? 6.047 1.612 -2.534 1.00 84.62 92 GLY A C 1
ATOM 710 O O . GLY A 1 92 ? 5.701 1.671 -3.714 1.00 84.62 92 GLY A O 1
ATOM 711 N N . ARG A 1 93 ? 7.239 2.046 -2.116 1.00 84.75 93 ARG A N 1
ATOM 712 C CA . ARG A 1 93 ? 8.310 2.483 -3.022 1.00 84.75 93 ARG A CA 1
ATOM 713 C C . ARG A 1 93 ? 9.599 1.757 -2.684 1.00 84.75 93 ARG A C 1
ATOM 715 O O . ARG A 1 93 ? 9.926 1.603 -1.506 1.00 84.75 93 ARG A O 1
ATOM 722 N N . LEU A 1 94 ? 10.299 1.293 -3.710 1.00 84.06 94 LEU A N 1
ATOM 723 C CA . LEU A 1 94 ? 11.606 0.667 -3.560 1.00 84.06 94 LEU A CA 1
ATOM 724 C C . LEU A 1 94 ? 12.626 1.712 -3.083 1.00 84.06 94 LEU A C 1
ATOM 726 O O . LEU A 1 94 ? 12.593 2.869 -3.510 1.00 84.06 94 LEU A O 1
ATOM 730 N N . GLY A 1 95 ? 13.478 1.305 -2.142 1.00 80.94 95 GLY A N 1
ATOM 731 C CA . GLY A 1 95 ? 14.499 2.161 -1.537 1.00 80.94 95 GLY A CA 1
ATOM 732 C C . GLY A 1 95 ? 15.678 2.427 -2.473 1.00 80.94 95 GLY A C 1
ATOM 733 O O . GLY A 1 95 ? 15.710 1.936 -3.597 1.00 80.94 95 GLY A O 1
ATOM 734 N N . LEU A 1 96 ? 16.655 3.196 -1.985 1.00 79.69 96 LEU A N 1
ATOM 735 C CA . LEU A 1 96 ? 17.858 3.552 -2.748 1.00 79.69 96 LEU A CA 1
ATOM 736 C C . LEU A 1 96 ? 18.752 2.343 -3.070 1.00 79.69 96 LEU A C 1
ATOM 738 O O . LEU A 1 96 ? 19.475 2.388 -4.057 1.00 79.69 96 LEU A O 1
ATOM 742 N N . ASP A 1 97 ? 18.667 1.277 -2.272 1.00 82.00 97 ASP A N 1
ATOM 743 C CA . ASP A 1 97 ? 19.486 0.068 -2.431 1.00 82.00 97 ASP A CA 1
ATOM 744 C C . ASP A 1 97 ? 18.897 -0.947 -3.432 1.00 82.00 97 ASP A C 1
ATOM 746 O O . ASP A 1 97 ? 19.510 -1.976 -3.707 1.00 82.00 97 ASP A O 1
ATOM 750 N N . ASP A 1 98 ? 17.694 -0.704 -3.967 1.00 86.69 98 ASP A N 1
ATOM 751 C CA . ASP A 1 98 ? 17.101 -1.567 -4.995 1.00 86.69 98 ASP A CA 1
ATOM 752 C C . ASP A 1 98 ? 17.612 -1.153 -6.390 1.00 86.69 98 ASP A C 1
ATOM 754 O O . ASP A 1 98 ? 17.745 0.044 -6.645 1.00 86.69 98 ASP A O 1
ATOM 758 N N . PRO A 1 99 ? 17.830 -2.092 -7.335 1.00 86.25 99 PRO A N 1
ATOM 759 C CA . PRO A 1 99 ? 18.209 -1.768 -8.715 1.00 86.25 99 PRO A CA 1
ATOM 760 C C . PRO A 1 99 ? 17.258 -0.803 -9.439 1.00 86.25 99 PRO A C 1
ATOM 762 O O . PRO A 1 99 ? 17.638 -0.197 -10.440 1.00 86.25 99 PRO A O 1
ATOM 765 N N . LYS A 1 100 ? 16.008 -0.681 -8.974 1.00 84.25 100 LYS A N 1
ATOM 766 C CA . LYS A 1 100 ? 15.002 0.241 -9.514 1.00 84.25 100 LYS A CA 1
ATOM 767 C C . LYS A 1 100 ? 14.481 1.166 -8.406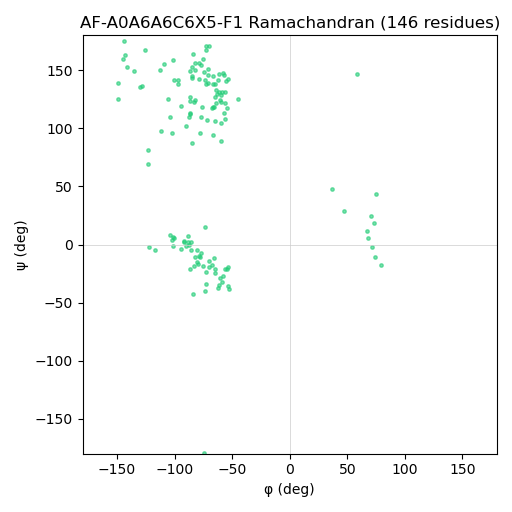 1.00 84.25 100 LYS A C 1
ATOM 769 O O . LYS A 1 100 ? 13.320 1.045 -8.000 1.00 84.25 100 LYS A O 1
ATOM 774 N N . PRO A 1 101 ? 15.304 2.098 -7.900 1.00 83.19 101 PRO A N 1
ATOM 775 C CA . PRO A 1 101 ? 14.917 2.939 -6.777 1.00 83.19 101 PRO A CA 1
ATOM 776 C C . PRO A 1 101 ? 13.708 3.808 -7.142 1.00 83.19 101 PRO A C 1
ATOM 778 O O . PRO A 1 101 ? 13.560 4.282 -8.269 1.00 83.19 101 PRO A O 1
ATOM 781 N N . GLY A 1 102 ? 12.801 3.988 -6.185 1.00 79.38 102 GLY A N 1
ATOM 782 C CA . GLY A 1 102 ? 11.577 4.767 -6.359 1.00 79.38 102 GLY A CA 1
ATOM 783 C C . GLY A 1 102 ? 10.435 4.048 -7.084 1.00 79.38 102 GLY A C 1
ATOM 784 O O . GLY A 1 102 ? 9.290 4.478 -6.924 1.00 79.38 102 GLY A O 1
ATOM 785 N N . TYR A 1 103 ? 10.691 2.952 -7.812 1.00 87.44 103 TYR A N 1
ATOM 786 C CA . TYR A 1 103 ? 9.621 2.169 -8.439 1.00 87.44 103 TYR A CA 1
ATOM 787 C C . TYR A 1 103 ? 8.616 1.699 -7.386 1.00 87.44 103 TYR A C 1
ATOM 789 O O . TYR A 1 103 ? 8.951 1.435 -6.227 1.00 87.44 103 TYR A O 1
ATOM 797 N N . GLY A 1 104 ? 7.359 1.641 -7.804 1.00 87.88 104 GLY A N 1
ATOM 798 C CA . GLY A 1 104 ? 6.245 1.269 -6.962 1.00 87.88 104 GLY A CA 1
ATOM 799 C C . GLY A 1 104 ? 6.154 -0.238 -6.781 1.00 87.88 104 GLY A C 1
ATOM 800 O O . GLY A 1 104 ? 6.607 -1.028 -7.608 1.00 87.88 104 GLY A O 1
ATOM 801 N N . PHE A 1 105 ? 5.520 -0.637 -5.693 1.00 91.19 105 PHE A N 1
ATOM 802 C CA . PHE A 1 105 ? 4.987 -1.981 -5.532 1.00 91.19 105 PHE A CA 1
ATOM 803 C C . PHE A 1 105 ? 3.689 -1.908 -4.736 1.00 91.19 105 PHE A C 1
ATOM 805 O O . PHE A 1 105 ? 3.444 -0.937 -4.023 1.00 91.19 105 PHE A O 1
ATOM 812 N N . TRP A 1 106 ? 2.872 -2.939 -4.851 1.00 92.06 106 TRP A N 1
ATOM 813 C CA . TRP A 1 106 ? 1.692 -3.157 -4.033 1.00 92.06 106 TRP A CA 1
ATOM 814 C C . TRP A 1 106 ? 2.027 -4.172 -2.951 1.00 92.06 106 TRP A C 1
ATOM 816 O O . TRP A 1 106 ? 2.746 -5.133 -3.215 1.00 92.06 106 TRP A O 1
ATOM 826 N N . GLU A 1 107 ? 1.518 -3.978 -1.743 1.00 91.00 107 GLU A N 1
ATOM 827 C CA . GLU A 1 107 ? 1.569 -4.984 -0.679 1.00 91.00 107 GLU A CA 1
ATOM 828 C C . GLU A 1 107 ? 0.289 -4.950 0.153 1.00 91.00 107 GLU A C 1
ATOM 830 O O . GLU A 1 107 ? -0.457 -3.972 0.100 1.00 91.00 107 GLU A O 1
ATOM 835 N N . CYS A 1 108 ? 0.004 -5.999 0.925 1.00 86.5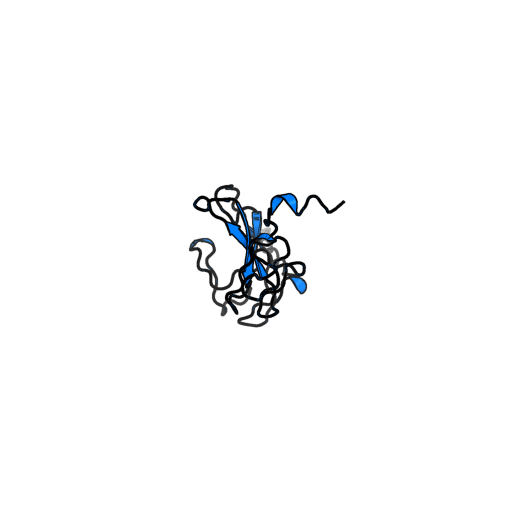0 108 CYS A N 1
ATOM 836 C CA . CYS A 1 108 ? -1.192 -6.015 1.767 1.00 86.50 108 CYS A CA 1
ATOM 837 C C . CYS A 1 108 ? -1.212 -4.796 2.710 1.00 86.50 108 CYS A C 1
ATOM 839 O O . CYS A 1 108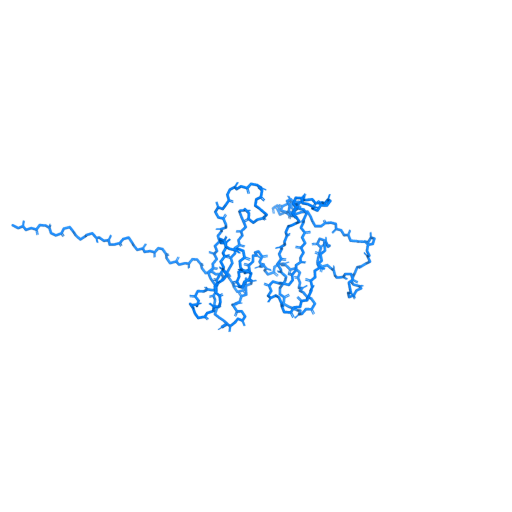 ? -0.314 -4.618 3.536 1.00 86.50 108 CYS A O 1
ATOM 841 N N . ALA A 1 109 ? -2.259 -3.967 2.623 1.00 80.12 109 ALA A N 1
ATOM 842 C CA . ALA A 1 109 ? -2.368 -2.738 3.414 1.00 80.12 109 ALA A CA 1
ATOM 843 C C . ALA A 1 109 ? -2.482 -2.990 4.925 1.00 80.12 109 ALA A C 1
ATOM 845 O O . ALA A 1 109 ? -2.199 -2.097 5.730 1.00 80.12 109 ALA A O 1
ATOM 846 N N . PHE A 1 110 ? -2.904 -4.203 5.278 1.00 75.12 110 PHE A N 1
ATOM 847 C CA . PHE A 1 110 ? -3.283 -4.621 6.623 1.00 75.12 110 PHE A CA 1
ATOM 848 C C . PHE A 1 110 ? -2.378 -5.721 7.187 1.00 75.12 110 PHE A C 1
ATOM 850 O O . PHE A 1 110 ? -2.540 -6.108 8.338 1.00 75.12 110 PHE A O 1
ATOM 857 N N . GLY A 1 111 ? -1.438 -6.242 6.389 1.00 76.19 111 GLY A N 1
ATOM 858 C CA . GLY A 1 111 ? -0.568 -7.350 6.792 1.00 76.19 111 GLY A CA 1
ATOM 859 C C . GLY A 1 111 ? -1.284 -8.694 6.985 1.00 76.19 111 GLY A C 1
ATOM 860 O O . GLY A 1 111 ? -0.683 -9.623 7.511 1.00 76.19 111 GLY A O 1
ATOM 861 N N . SER A 1 112 ? -2.547 -8.818 6.563 1.00 80.62 112 SER A N 1
ATOM 862 C CA . SER A 1 112 ? -3.343 -10.049 6.691 1.00 80.62 112 SER A CA 1
ATOM 863 C C . SER A 1 112 ? -2.875 -11.177 5.766 1.00 80.62 112 SER A C 1
ATOM 865 O O . SER A 1 112 ? -3.194 -12.336 6.007 1.00 80.62 112 SER A O 1
ATOM 867 N N . CYS A 1 113 ? -2.116 -10.858 4.714 1.00 84.56 113 CYS A N 1
ATOM 868 C CA . CYS A 1 113 ? -1.434 -11.839 3.873 1.00 84.56 113 CYS A CA 1
ATOM 869 C C . CYS A 1 113 ? -0.067 -11.315 3.414 1.00 84.56 113 CYS A C 1
ATOM 871 O O . CYS A 1 113 ? 0.289 -10.159 3.659 1.00 84.56 113 CYS A O 1
ATOM 873 N N . LYS A 1 114 ? 0.687 -12.176 2.722 1.00 88.81 114 LYS A N 1
ATOM 874 C CA . LYS A 1 114 ? 2.021 -11.872 2.184 1.00 88.81 114 LYS A CA 1
ATOM 875 C C . LYS A 1 114 ? 2.000 -11.254 0.780 1.00 88.81 114 LYS A C 1
ATOM 877 O O . LYS A 1 114 ? 3.074 -11.063 0.220 1.00 88.81 114 LYS A O 1
ATOM 882 N N . TYR A 1 115 ? 0.817 -10.913 0.254 1.00 91.94 115 TYR A N 1
ATOM 883 C CA . TYR A 1 115 ? 0.650 -10.310 -1.069 1.00 91.94 115 TYR A CA 1
ATOM 884 C C . TYR A 1 115 ? 1.660 -9.189 -1.299 1.00 91.94 115 TYR A C 1
ATOM 886 O O . TYR A 1 115 ? 1.729 -8.223 -0.522 1.00 91.94 115 TYR A O 1
ATOM 894 N N . ARG A 1 116 ? 2.401 -9.317 -2.399 1.00 93.38 116 ARG A N 1
ATOM 895 C CA . ARG A 1 116 ? 3.307 -8.299 -2.908 1.00 93.38 116 ARG A CA 1
ATOM 896 C C . ARG A 1 116 ? 3.387 -8.386 -4.427 1.00 93.38 116 ARG A C 1
ATOM 898 O O . ARG A 1 116 ? 3.765 -9.418 -4.964 1.00 93.38 116 ARG A O 1
ATOM 905 N N . SER A 1 117 ? 3.115 -7.283 -5.120 1.00 94.75 117 SER A N 1
ATOM 906 C CA . SER A 1 117 ? 3.199 -7.221 -6.582 1.00 94.75 117 SER A CA 1
ATOM 907 C C . SER A 1 117 ? 4.013 -6.017 -7.049 1.00 94.75 117 SER A C 1
ATOM 909 O O . SER A 1 117 ? 3.847 -4.905 -6.554 1.00 94.75 117 SER A O 1
ATOM 911 N N . ARG A 1 118 ? 4.908 -6.233 -8.019 1.00 93.12 118 ARG A N 1
ATOM 912 C CA . ARG A 1 118 ? 5.615 -5.160 -8.747 1.00 93.12 118 ARG A CA 1
ATOM 913 C C . ARG A 1 118 ? 4.907 -4.785 -10.059 1.00 93.12 118 ARG A C 1
ATOM 915 O O . ARG A 1 118 ? 5.356 -3.863 -10.740 1.00 93.12 118 ARG A O 1
ATOM 922 N N . ASP A 1 119 ? 3.830 -5.492 -10.407 1.00 94.44 119 ASP A N 1
ATOM 923 C CA . ASP A 1 119 ? 3.026 -5.216 -11.594 1.00 94.44 119 ASP A CA 1
ATOM 924 C C . ASP A 1 119 ? 2.198 -3.941 -11.399 1.00 94.44 119 ASP A C 1
ATOM 926 O O . ASP A 1 119 ? 1.595 -3.729 -10.345 1.00 94.44 119 ASP A O 1
ATOM 930 N N . ARG A 1 120 ? 2.126 -3.094 -12.430 1.00 91.44 120 ARG A N 1
ATOM 931 C CA . ARG A 1 120 ? 1.378 -1.828 -12.418 1.00 91.44 120 ARG A CA 1
ATOM 932 C C . ARG A 1 120 ? -0.077 -2.036 -12.004 1.00 91.44 120 ARG A C 1
ATOM 934 O O . ARG A 1 120 ? -0.611 -1.189 -11.298 1.00 91.44 120 ARG A O 1
ATOM 941 N N . LYS A 1 121 ? -0.692 -3.156 -12.397 1.00 92.12 121 LYS A N 1
ATOM 942 C CA . LYS A 1 121 ? -2.091 -3.485 -12.087 1.00 92.12 121 LYS A CA 1
ATOM 943 C C . LYS A 1 121 ? -2.256 -4.307 -10.806 1.00 92.12 121 LYS A C 1
ATOM 945 O O . LYS A 1 121 ? -3.373 -4.683 -10.483 1.00 92.12 121 LYS A O 1
ATOM 950 N N . GLY A 1 122 ? -1.170 -4.602 -10.091 1.00 93.69 122 GLY A N 1
ATOM 951 C CA . GLY A 1 122 ? -1.206 -5.421 -8.880 1.00 93.69 122 GLY A CA 1
ATOM 952 C C . GLY A 1 122 ? -1.500 -6.895 -9.119 1.00 93.69 122 GLY A C 1
ATOM 953 O O . GLY A 1 122 ? -1.982 -7.567 -8.220 1.00 93.69 122 GLY A O 1
ATOM 954 N N . ARG A 1 123 ? -1.211 -7.418 -10.311 1.00 94.56 123 ARG A N 1
ATOM 955 C CA . ARG A 1 123 ? -1.382 -8.850 -10.573 1.00 94.56 123 ARG A CA 1
ATOM 956 C C . ARG A 1 123 ? -0.331 -9.669 -9.825 1.00 94.56 123 ARG A C 1
ATOM 958 O O . ARG A 1 123 ? 0.839 -9.269 -9.770 1.00 94.56 123 ARG A O 1
ATOM 965 N N . SER A 1 124 ? -0.733 -10.796 -9.254 1.00 91.81 124 SER A N 1
ATOM 966 C CA . SER A 1 124 ? 0.131 -11.716 -8.513 1.00 91.81 124 SER A CA 1
ATOM 967 C C . SER A 1 124 ? 0.814 -12.725 -9.440 1.00 91.81 124 SER A C 1
ATOM 969 O O . SER A 1 124 ? 0.162 -13.434 -10.204 1.00 91.81 124 SER A O 1
ATOM 971 N N . ILE A 1 125 ? 2.144 -12.822 -9.342 1.00 90.94 125 ILE A N 1
ATOM 972 C CA . ILE A 1 125 ? 2.905 -13.904 -9.989 1.00 90.94 125 ILE A CA 1
ATOM 973 C C . ILE A 1 125 ? 2.695 -15.213 -9.224 1.00 90.94 125 ILE A C 1
ATOM 975 O O . ILE A 1 125 ? 2.527 -16.261 -9.839 1.00 90.94 125 ILE A O 1
ATOM 979 N N . GLU A 1 126 ? 2.675 -15.151 -7.888 1.00 88.62 126 GLU A N 1
ATOM 980 C CA . GLU A 1 126 ? 2.541 -16.328 -7.018 1.00 88.62 126 GLU A CA 1
ATOM 981 C C . GLU A 1 126 ? 1.213 -17.061 -7.251 1.00 88.62 126 GLU A C 1
ATOM 983 O O . GLU A 1 126 ? 1.186 -18.289 -7.246 1.00 88.62 126 GLU A O 1
ATOM 988 N N . ASN A 1 127 ? 0.142 -16.321 -7.550 1.00 89.94 127 ASN A N 1
ATOM 989 C CA . ASN A 1 127 ? -1.167 -16.896 -7.878 1.00 89.94 127 ASN A CA 1
ATOM 990 C C . ASN A 1 127 ? -1.378 -17.135 -9.382 1.00 89.94 127 ASN A C 1
ATOM 992 O O . ASN A 1 127 ? -2.463 -17.544 -9.787 1.00 89.94 127 ASN A O 1
ATOM 996 N N . GLY A 1 128 ? -0.371 -16.873 -10.222 1.0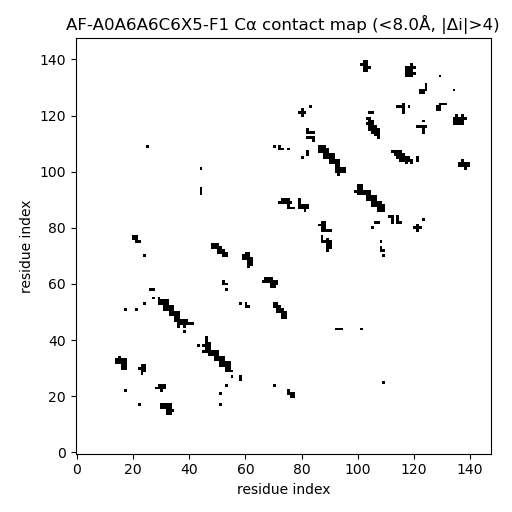0 92.00 128 GLY A N 1
ATOM 997 C CA . GLY A 1 128 ? -0.447 -17.107 -11.666 1.00 92.00 128 GLY A CA 1
ATOM 998 C C . GLY A 1 128 ? -1.317 -16.118 -12.451 1.00 92.00 128 GLY A C 1
ATOM 999 O O . GLY A 1 128 ? -1.689 -16.411 -13.583 1.00 92.00 128 GLY A O 1
ATOM 1000 N N . GLU A 1 129 ? -1.632 -14.942 -11.902 1.00 93.88 129 GLU A N 1
ATOM 1001 C CA . GLU A 1 129 ? -2.407 -13.902 -12.604 1.00 93.88 129 GLU A CA 1
ATOM 1002 C C . GLU A 1 129 ? -1.595 -13.196 -13.703 1.00 93.88 129 GLU A C 1
ATOM 1004 O O . GLU A 1 129 ? -2.150 -12.594 -14.627 1.00 93.88 129 GLU A O 1
ATOM 1009 N N . VAL A 1 130 ? -0.265 -13.223 -13.585 1.00 95.75 130 VAL A N 1
ATOM 1010 C CA . VAL A 1 130 ? 0.676 -12.697 -14.576 1.00 95.75 130 VAL A CA 1
ATOM 1011 C C . VAL A 1 130 ? 1.970 -13.508 -14.548 1.00 95.75 130 VAL A C 1
ATOM 1013 O O . VAL A 1 130 ? 2.472 -13.853 -13.478 1.00 95.75 130 VAL A O 1
ATOM 1016 N N . SER A 1 131 ? 2.539 -13.800 -15.716 1.00 95.00 131 SER A N 1
ATOM 1017 C CA . SER A 1 131 ? 3.868 -14.405 -15.802 1.00 95.00 131 SER A CA 1
ATOM 1018 C C . SER A 1 131 ? 4.966 -13.363 -15.557 1.00 95.00 131 SER A C 1
ATOM 1020 O O . SER A 1 131 ? 4.777 -12.166 -15.780 1.00 95.00 131 SER A O 1
ATOM 1022 N N . ALA A 1 132 ? 6.139 -13.800 -15.096 1.00 92.31 132 ALA A N 1
ATOM 1023 C CA . ALA A 1 132 ? 7.228 -12.892 -14.722 1.00 92.31 132 ALA A CA 1
ATOM 1024 C C . ALA A 1 132 ? 7.703 -11.980 -15.874 1.00 92.31 132 ALA A C 1
ATOM 1026 O O . ALA A 1 132 ? 8.084 -10.835 -15.636 1.00 92.31 132 ALA A O 1
ATOM 1027 N N . ASP A 1 133 ? 7.647 -12.463 -17.115 1.00 94.31 133 ASP A N 1
ATOM 1028 C CA . ASP A 1 133 ? 8.002 -11.734 -18.337 1.00 94.31 133 ASP A CA 1
ATOM 1029 C C . ASP A 1 133 ? 6.943 -10.703 -18.771 1.00 94.31 133 ASP A C 1
ATOM 1031 O O . ASP A 1 133 ? 7.256 -9.766 -19.504 1.00 94.31 133 ASP A O 1
ATOM 1035 N N . GLN A 1 134 ? 5.707 -10.824 -18.278 1.00 94.75 134 GLN A N 1
ATOM 1036 C CA . GLN A 1 134 ? 4.579 -9.941 -18.604 1.00 94.75 134 GLN A CA 1
ATOM 1037 C C . GLN A 1 134 ? 4.287 -8.885 -17.527 1.00 94.75 134 GLN A C 1
ATOM 1039 O O . GLN A 1 134 ? 3.301 -8.139 -17.617 1.00 94.75 134 GLN A O 1
ATOM 1044 N N . VAL A 1 135 ? 5.131 -8.815 -16.496 1.00 93.56 135 VAL A N 1
ATOM 1045 C CA . VAL A 1 135 ? 5.031 -7.822 -15.425 1.00 93.56 135 VAL A CA 1
ATOM 1046 C C . VAL A 1 135 ? 5.299 -6.435 -15.993 1.00 93.56 135 VAL A C 1
ATOM 1048 O O . VAL A 1 135 ? 6.397 -6.125 -16.458 1.00 93.56 135 VAL A O 1
ATOM 1051 N N . GLN A 1 136 ? 4.303 -5.560 -15.897 1.00 93.50 136 GLN A N 1
ATOM 1052 C CA . GLN A 1 136 ? 4.466 -4.157 -16.257 1.00 93.50 136 GLN A CA 1
ATOM 1053 C C . GLN A 1 136 ? 4.999 -3.394 -15.045 1.00 93.50 136 GLN A C 1
ATOM 1055 O O . GLN A 1 136 ? 4.345 -3.413 -14.006 1.00 93.50 136 GLN A O 1
ATOM 1060 N N . PRO A 1 137 ? 6.144 -2.696 -15.121 1.00 90.94 137 PRO A N 1
ATOM 1061 C CA . PRO A 1 137 ? 6.680 -2.001 -13.958 1.00 90.94 137 PRO A CA 1
ATOM 1062 C C . PRO A 1 137 ? 5.731 -0.915 -13.439 1.00 90.94 137 PRO A C 1
ATOM 1064 O O . PRO A 1 137 ? 5.271 -0.055 -14.192 1.00 90.94 137 PRO A O 1
ATOM 1067 N N . PHE A 1 138 ? 5.474 -0.914 -12.133 1.00 89.69 138 PHE A N 1
ATOM 1068 C CA . PHE A 1 138 ? 4.747 0.172 -11.487 1.00 89.69 138 PHE A CA 1
ATOM 1069 C C . PHE A 1 138 ? 5.664 1.391 -11.297 1.00 89.69 138 PHE A C 1
ATOM 1071 O O . PHE A 1 138 ? 6.577 1.371 -10.474 1.00 89.69 138 PHE A O 1
ATOM 1078 N N . ILE A 1 139 ? 5.415 2.470 -12.045 1.00 86.19 139 ILE A N 1
ATOM 1079 C CA . ILE A 1 139 ? 6.148 3.740 -11.945 1.00 86.19 139 ILE A CA 1
ATOM 1080 C C . ILE A 1 139 ? 5.199 4.815 -11.382 1.00 86.19 139 ILE A C 1
ATOM 1082 O O . ILE A 1 139 ? 4.409 5.377 -12.139 1.00 86.19 139 ILE A O 1
ATOM 1086 N N . PRO A 1 140 ? 5.242 5.112 -10.067 1.00 75.62 140 PRO A N 1
ATOM 1087 C CA . PRO A 1 140 ? 4.245 5.932 -9.371 1.00 75.62 140 PRO A CA 1
ATOM 1088 C C . PRO A 1 140 ? 3.958 7.303 -9.983 1.00 75.62 140 PRO A C 1
ATOM 1090 O O . PRO A 1 140 ? 2.818 7.750 -10.000 1.00 75.62 140 PRO A O 1
ATOM 1093 N N . TRP A 1 141 ? 4.991 7.980 -10.482 1.00 73.00 141 TRP A N 1
ATOM 1094 C CA . TRP A 1 141 ? 4.881 9.330 -11.042 1.00 73.00 141 TRP A CA 1
ATOM 1095 C C . TRP A 1 141 ? 4.368 9.361 -12.487 1.00 73.00 141 TRP A C 1
ATOM 1097 O O . TRP A 1 141 ? 4.140 10.443 -13.009 1.00 73.00 141 TRP A O 1
ATOM 1107 N N . LEU A 1 142 ? 4.167 8.200 -13.120 1.00 65.19 142 LEU A N 1
ATOM 1108 C CA . LEU A 1 142 ? 3.559 8.082 -14.450 1.00 65.19 142 LEU A CA 1
ATOM 1109 C C . LEU A 1 142 ? 2.086 7.652 -14.397 1.00 65.19 142 LEU A C 1
ATOM 1111 O O . LEU A 1 142 ? 1.452 7.526 -15.436 1.00 65.19 142 LEU A O 1
ATOM 1115 N N . VAL A 1 143 ? 1.528 7.403 -13.206 1.00 55.72 143 VAL A N 1
ATOM 1116 C CA . VAL A 1 143 ? 0.127 6.959 -13.063 1.00 55.72 143 VAL A CA 1
ATOM 1117 C C . VAL A 1 143 ? -0.849 8.140 -12.996 1.00 55.72 143 VAL A C 1
ATOM 1119 O O . VAL A 1 143 ? -2.011 7.990 -13.348 1.00 55.72 143 VAL A O 1
ATOM 1122 N N . TYR A 1 144 ? -0.374 9.336 -12.637 1.00 47.34 144 TYR A N 1
ATOM 1123 C CA . TYR A 1 144 ? -1.190 10.558 -12.578 1.00 47.34 144 TYR A CA 1
ATOM 1124 C C . TYR A 1 144 ? -1.267 11.326 -13.908 1.00 47.34 144 TYR A C 1
ATOM 1126 O O . TYR A 1 144 ? -1.916 12.362 -13.977 1.00 47.34 144 TYR A O 1
ATOM 1134 N N . SER A 1 145 ? -0.604 10.842 -14.962 1.00 38.00 145 SER A N 1
ATOM 1135 C CA . SER A 1 145 ? -0.565 11.497 -16.278 1.00 38.00 145 SER A CA 1
ATOM 1136 C C . SER A 1 145 ? -1.791 11.201 -17.152 1.00 38.00 145 SER A C 1
ATOM 1138 O O . SER A 1 145 ? -1.962 11.845 -18.183 1.00 38.00 145 SER A O 1
ATOM 1140 N N . ASP A 1 146 ? -2.633 10.246 -16.744 1.00 39.16 146 ASP A N 1
ATOM 1141 C CA . ASP A 1 146 ? -3.755 9.732 -17.542 1.00 39.16 146 ASP A CA 1
ATOM 1142 C C . ASP A 1 146 ? -5.130 10.286 -17.102 1.00 39.16 146 ASP A C 1
ATOM 1144 O O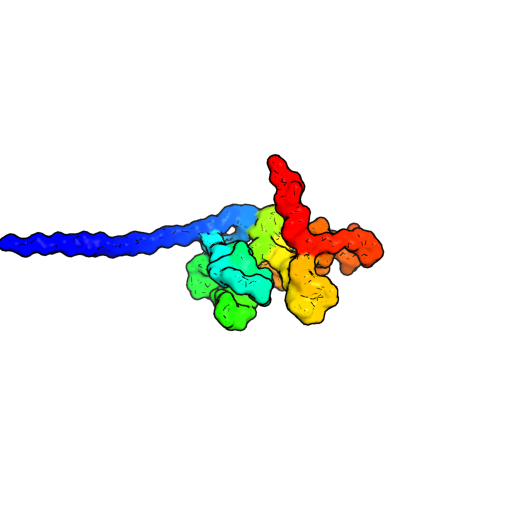 . ASP A 1 146 ? -6.155 9.899 -17.660 1.00 39.16 146 ASP A O 1
ATOM 1148 N N . VAL A 1 147 ? -5.179 11.209 -16.133 1.00 40.28 147 VAL A N 1
ATOM 1149 C CA . VAL A 1 147 ? -6.419 11.894 -15.726 1.00 40.28 147 VAL A CA 1
ATOM 1150 C C . VAL A 1 147 ? -6.416 13.299 -16.334 1.00 40.28 147 VAL A C 1
ATOM 1152 O O . VAL A 1 147 ? -5.771 14.206 -15.809 1.00 40.28 147 VAL A O 1
ATOM 1155 N N . LYS A 1 148 ? -7.076 13.440 -17.488 1.00 34.34 148 LYS A N 1
ATOM 1156 C CA . LYS A 1 148 ? -7.443 14.732 -18.090 1.00 34.34 148 LYS A CA 1
ATOM 1157 C C . LYS A 1 148 ? -8.758 15.238 -17.517 1.00 34.34 148 LYS A C 1
ATOM 1159 O O . LYS A 1 148 ? -9.653 14.391 -17.306 1.00 34.34 148 LYS A O 1
#

Solvent-accessible surface area (backbone atoms only — not comparable to full-atom values): 8876 Å² total; per-residue (Å²): 135,82,84,79,80,76,78,72,71,80,77,75,78,77,78,51,64,45,55,78,60,47,49,56,34,90,87,77,65,44,69,20,32,49,44,70,36,84,50,85,47,90,85,44,83,58,41,68,36,45,33,36,42,59,71,55,85,86,49,71,76,35,37,84,90,72,66,41,79,45,55,58,34,39,55,41,42,66,86,39,42,54,25,89,75,69,43,53,13,12,61,47,51,40,51,84,89,41,99,55,53,59,30,27,30,35,30,34,42,78,64,84,47,86,38,64,16,53,23,60,76,36,46,35,56,92,79,63,71,35,56,86,90,71,56,45,74,20,49,66,86,67,66,70,74,77,73,128

Foldseek 3Di:
DDDPPPPPPPDDPDFAWDDVQLPAFPVPRHTWGKDFDCDPDPQDQRHRWIWTAHPDPPQDGQDPPVNRVRDIQIQFGNQADAFPVRHTWGKGFAHPPDPDGRWIKTARSNPPDGQIAQALNSQDCVVPRDPPVRRDGRRPVVVVVPDD

Radius of gyration: 19.12 Å; Cα contacts (8 Å, |Δi|>4): 260; chains: 1; bounding box: 35×65×54 Å

Mean predicted aligned error: 10.8 Å